Protein AF-A0A2E0J350-F1 (afdb_monomer_lite)

Sequence (80 aa):
MTDDRQQEHAPHEDDTQGPPTLWQSWMSVMAAFFGVQSSANRERDFTRGKASHFILLGLLATVVLIGVLIGLVKIATSLG

Foldseek 3Di:
DDDDDDPDDDDDDDPDPDDDDPVRVVVQVVCVVVVNNDVVNVVCCVVPHDPVVVVVVVVVVVVVVVVVVVVVVVVVVVVD

Secondary structure (DSSP, 8-state):
-----------------SPPPHHHHHHHHHHHHTT---HHHHHHHHHHS-HHHHHHHHHHHHHHHHHHHHHHHHHHHHT-

pLDDT: mean 74.1, std 14.74, range [51.19, 97.5]

Radius of gyration: 21.77 Å; chains: 1; bounding box: 69×27×47 Å

Structure (mmCIF, N/CA/C/O backbone):
data_AF-A0A2E0J350-F1
#
_entry.id   AF-A0A2E0J350-F1
#
loop_
_atom_site.group_PDB
_atom_site.id
_atom_site.type_symbol
_atom_site.label_atom_id
_atom_site.label_alt_id
_atom_site.label_comp_id
_atom_site.label_asym_id
_atom_site.label_entity_id
_atom_site.label_seq_id
_atom_site.pdbx_PDB_ins_code
_atom_site.Cartn_x
_atom_site.Cartn_y
_atom_site.Cartn_z
_atom_site.occupancy
_atom_site.B_iso_or_equiv
_atom_site.auth_seq_id
_atom_site.auth_comp_id
_atom_site.auth_asym_id
_atom_site.auth_atom_id
_atom_site.pdbx_PDB_model_num
ATOM 1 N N . MET A 1 1 ? 54.190 -19.670 -20.587 1.00 64.56 1 MET A N 1
ATOM 2 C CA . MET A 1 1 ? 54.273 -19.555 -19.118 1.00 64.56 1 MET A CA 1
ATOM 3 C C . MET A 1 1 ? 54.140 -18.075 -18.763 1.00 64.56 1 MET A C 1
ATOM 5 O O . MET A 1 1 ? 55.141 -17.377 -18.728 1.00 64.56 1 MET A O 1
ATOM 9 N N . THR A 1 2 ? 52.901 -17.606 -18.618 1.00 55.94 2 THR A N 1
ATOM 10 C CA . THR A 1 2 ? 52.468 -16.295 -18.081 1.00 55.94 2 THR A CA 1
ATOM 11 C C . THR A 1 2 ? 51.115 -16.604 -17.438 1.00 55.94 2 THR A C 1
ATOM 13 O O . THR A 1 2 ? 50.160 -16.859 -18.162 1.00 55.94 2 THR A O 1
ATOM 16 N N . ASP A 1 3 ? 51.144 -17.124 -16.216 1.00 59.34 3 ASP A N 1
ATOM 17 C CA . ASP A 1 3 ? 50.870 -16.386 -14.974 1.00 59.34 3 ASP A CA 1
ATOM 18 C C . ASP A 1 3 ? 49.406 -15.926 -14.919 1.00 59.34 3 ASP A C 1
ATOM 20 O O . ASP A 1 3 ? 49.049 -14.798 -15.253 1.00 59.34 3 ASP A O 1
ATOM 24 N N . ASP A 1 4 ? 48.562 -16.882 -14.533 1.00 63.03 4 ASP A N 1
ATOM 25 C CA . ASP A 1 4 ? 47.252 -16.661 -13.946 1.00 63.03 4 ASP A CA 1
ATOM 26 C C . ASP A 1 4 ? 47.414 -15.806 -12.691 1.00 63.03 4 ASP A C 1
ATOM 28 O O . ASP A 1 4 ? 47.872 -16.336 -11.682 1.00 63.03 4 ASP A O 1
ATOM 32 N N . ARG A 1 5 ? 46.988 -14.535 -12.705 1.00 60.84 5 ARG A N 1
ATOM 33 C CA . ARG A 1 5 ? 46.530 -13.856 -11.485 1.00 60.84 5 ARG A CA 1
ATOM 34 C C . ARG A 1 5 ? 45.455 -12.801 -11.734 1.00 60.84 5 ARG A C 1
ATOM 36 O O . ARG A 1 5 ? 45.705 -11.739 -12.290 1.00 60.84 5 ARG A O 1
ATOM 43 N N . GLN A 1 6 ? 44.307 -13.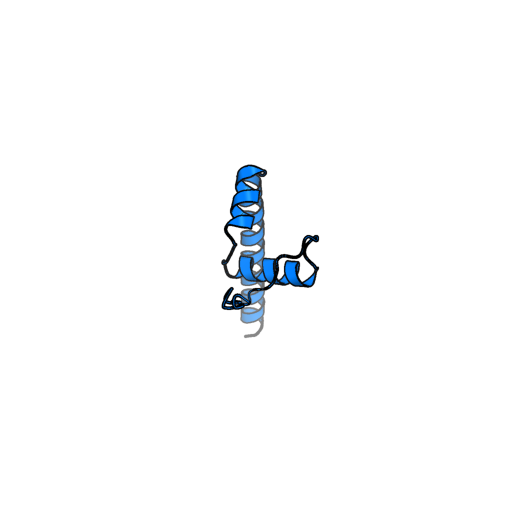115 -11.132 1.00 55.12 6 GLN A N 1
ATOM 44 C CA . GLN A 1 6 ? 43.388 -12.199 -10.455 1.00 55.12 6 GLN A CA 1
ATOM 45 C C . GLN A 1 6 ? 42.426 -11.402 -11.345 1.00 55.12 6 GLN A C 1
ATOM 47 O O . GLN A 1 6 ? 42.471 -10.180 -11.424 1.00 55.12 6 GLN A O 1
ATOM 52 N N . GLN A 1 7 ? 41.439 -12.113 -11.899 1.00 52.72 7 GLN A N 1
ATOM 53 C CA . GLN A 1 7 ? 40.068 -11.603 -11.848 1.00 52.72 7 GLN A CA 1
ATOM 54 C C . GLN A 1 7 ? 39.508 -11.955 -10.471 1.00 52.72 7 GLN A C 1
ATOM 56 O O . GLN A 1 7 ? 39.277 -13.119 -10.145 1.00 52.72 7 GLN A O 1
ATOM 61 N N . GLU A 1 8 ? 39.395 -10.932 -9.636 1.00 51.88 8 GLU A N 1
ATOM 62 C CA . GLU A 1 8 ? 38.852 -11.007 -8.290 1.00 51.88 8 GLU A CA 1
ATOM 63 C C . GLU A 1 8 ? 37.356 -11.347 -8.382 1.00 51.88 8 GLU A C 1
ATOM 65 O O . GLU A 1 8 ? 36.524 -10.535 -8.785 1.0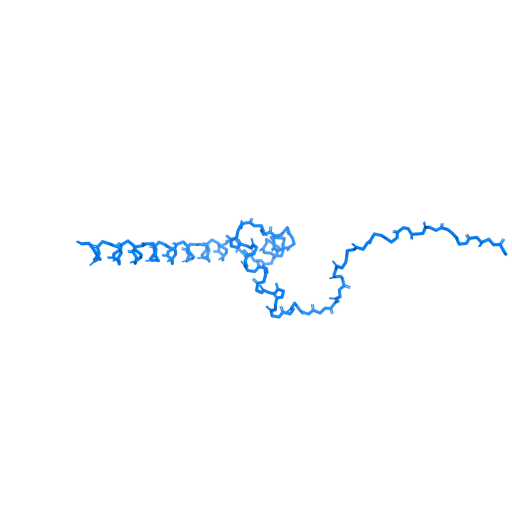0 51.88 8 GLU A O 1
ATOM 70 N N . HIS A 1 9 ? 37.029 -12.602 -8.078 1.00 52.44 9 HIS A N 1
ATOM 71 C CA . HIS A 1 9 ? 35.669 -13.077 -7.852 1.00 52.44 9 HIS A CA 1
ATOM 72 C C . HIS A 1 9 ? 35.098 -12.374 -6.612 1.00 52.44 9 HIS A C 1
ATOM 74 O O . HIS A 1 9 ? 35.282 -12.831 -5.485 1.00 52.44 9 HIS A O 1
ATOM 80 N N . ALA A 1 10 ? 34.383 -11.270 -6.822 1.00 52.41 10 ALA A N 1
ATOM 81 C CA . ALA A 1 10 ? 33.350 -10.840 -5.892 1.00 52.41 10 ALA A CA 1
ATOM 82 C C . ALA A 1 10 ? 32.073 -11.642 -6.215 1.00 52.41 10 ALA A C 1
ATOM 84 O O . ALA A 1 10 ? 31.601 -11.582 -7.354 1.00 52.41 10 ALA A O 1
ATOM 85 N N . PRO A 1 11 ? 31.516 -12.421 -5.274 1.00 56.91 11 PRO A N 1
ATOM 86 C CA . PRO A 1 11 ? 30.283 -13.147 -5.514 1.00 56.91 11 PRO A CA 1
ATOM 87 C C . PRO A 1 11 ? 29.109 -12.202 -5.265 1.00 56.91 11 PRO A C 1
ATOM 89 O O . PRO A 1 11 ? 28.923 -11.765 -4.138 1.00 56.91 11 PRO A O 1
ATOM 92 N N . HIS A 1 12 ? 28.302 -11.916 -6.283 1.00 51.19 12 HIS A N 1
ATOM 93 C CA . HIS A 1 12 ? 26.891 -11.591 -6.078 1.00 51.19 12 HIS A CA 1
ATOM 94 C C . HIS A 1 12 ? 26.070 -12.121 -7.256 1.00 51.19 12 HIS A C 1
ATOM 96 O O . HIS A 1 12 ? 25.940 -11.498 -8.304 1.00 51.19 12 HIS A O 1
ATOM 102 N N . GLU A 1 13 ? 25.589 -13.343 -7.031 1.00 54.22 13 GLU A N 1
ATOM 103 C CA . GLU A 1 13 ? 24.331 -13.933 -7.497 1.00 54.22 13 GLU A CA 1
ATOM 104 C C . GLU A 1 13 ? 23.302 -12.816 -7.784 1.00 54.22 13 GLU A C 1
ATOM 106 O O . GLU A 1 13 ? 23.088 -11.945 -6.945 1.00 54.22 13 GLU A O 1
ATOM 111 N N . ASP A 1 14 ? 22.692 -12.694 -8.963 1.00 52.78 14 ASP A N 1
ATOM 112 C CA . ASP A 1 14 ? 21.658 -13.610 -9.452 1.00 52.78 14 ASP A CA 1
ATOM 113 C C . ASP A 1 14 ? 21.288 -13.233 -10.915 1.00 52.78 14 ASP A C 1
ATOM 115 O O . ASP A 1 14 ? 20.145 -12.918 -11.244 1.00 52.78 14 ASP A O 1
ATOM 119 N N . ASP A 1 15 ? 22.276 -13.193 -11.816 1.00 53.44 15 ASP A N 1
ATOM 120 C CA . ASP A 1 15 ? 22.056 -13.019 -13.261 1.00 53.44 15 ASP A CA 1
ATOM 121 C C . ASP A 1 15 ? 21.785 -14.384 -13.920 1.00 53.44 15 ASP A C 1
ATOM 123 O O . ASP A 1 15 ? 22.637 -14.967 -14.592 1.00 53.44 15 ASP A O 1
ATOM 127 N N . THR A 1 16 ? 20.574 -14.924 -13.744 1.00 53.47 16 THR A N 1
ATOM 128 C CA . THR A 1 16 ? 20.068 -16.013 -14.598 1.00 53.47 16 THR A CA 1
ATOM 129 C C . THR A 1 16 ? 18.753 -15.634 -15.277 1.00 53.47 16 THR A C 1
ATOM 131 O O . THR A 1 16 ? 17.762 -15.255 -14.662 1.00 53.47 16 THR A O 1
ATOM 134 N N . GLN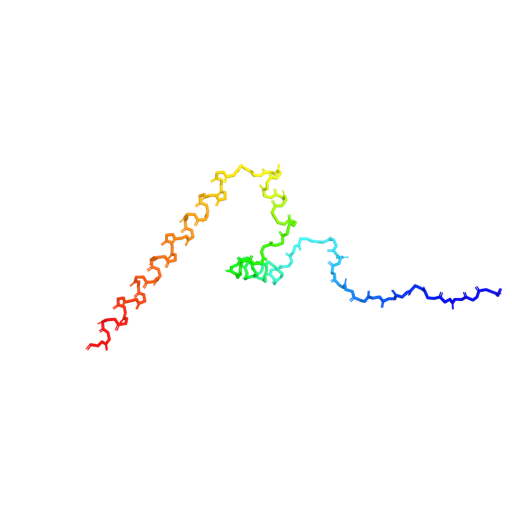 A 1 17 ? 18.772 -15.719 -16.606 1.00 58.84 17 GLN A N 1
ATOM 135 C CA . GLN A 1 17 ? 17.762 -15.238 -17.547 1.00 58.84 17 GLN A CA 1
ATOM 136 C C . GLN A 1 17 ? 16.461 -16.073 -17.563 1.00 58.84 17 GLN A C 1
ATOM 138 O O . GLN A 1 17 ? 16.174 -16.776 -18.531 1.00 58.84 17 GLN A O 1
ATOM 143 N N . GLY A 1 18 ? 15.623 -15.965 -16.531 1.00 65.06 18 GLY A N 1
ATOM 144 C CA . GLY A 1 18 ? 14.278 -16.557 -16.499 1.00 65.06 18 GLY A CA 1
ATOM 145 C C . GLY A 1 18 ? 13.240 -15.646 -15.832 1.00 65.06 18 GLY A C 1
ATOM 146 O O . GLY A 1 18 ? 13.614 -14.704 -15.133 1.00 65.06 18 GLY A O 1
ATOM 147 N N . PRO A 1 19 ? 11.926 -15.873 -16.048 1.00 69.88 19 PRO A N 1
ATOM 148 C CA . PRO A 1 19 ? 10.897 -15.183 -15.280 1.00 69.88 19 PRO A CA 1
ATOM 149 C C . PRO A 1 19 ? 11.116 -15.443 -13.781 1.00 69.88 19 PRO A C 1
ATOM 151 O O . PRO A 1 19 ? 11.465 -16.568 -13.410 1.00 69.88 19 PRO A O 1
ATOM 154 N N . PRO A 1 20 ? 10.921 -14.427 -12.923 1.00 73.19 20 PRO A N 1
ATOM 155 C CA . PRO A 1 20 ? 11.191 -14.552 -11.501 1.00 73.19 20 PRO A CA 1
ATOM 156 C C . PRO A 1 20 ? 10.377 -15.703 -10.921 1.00 73.19 20 PRO A C 1
ATOM 158 O O . PRO A 1 20 ? 9.184 -15.858 -11.199 1.00 73.19 20 PRO A O 1
ATOM 161 N N . THR A 1 21 ? 11.030 -16.512 -10.095 1.00 89.00 21 THR A N 1
ATOM 162 C CA . THR A 1 21 ? 10.351 -17.581 -9.366 1.00 89.00 21 THR A CA 1
ATOM 163 C C . THR A 1 21 ? 9.263 -16.997 -8.458 1.00 89.00 21 THR A C 1
ATOM 165 O O . THR A 1 21 ? 9.284 -15.816 -8.086 1.00 89.00 21 THR A O 1
ATOM 168 N N . LEU A 1 22 ? 8.294 -17.827 -8.060 1.00 88.69 22 LEU A N 1
ATOM 169 C CA . LEU A 1 22 ? 7.231 -17.415 -7.132 1.00 88.69 22 LEU A CA 1
ATOM 170 C C . LEU A 1 22 ? 7.804 -16.865 -5.816 1.00 88.69 22 LEU A C 1
ATOM 172 O O . LEU A 1 22 ? 7.264 -15.916 -5.251 1.00 88.69 22 LEU A O 1
ATOM 176 N N . TRP A 1 23 ? 8.934 -17.419 -5.370 1.00 87.81 23 TRP A N 1
ATOM 177 C CA . TRP A 1 23 ? 9.636 -16.981 -4.168 1.00 87.81 23 TRP A CA 1
ATOM 178 C C . TRP A 1 23 ? 10.285 -15.599 -4.327 1.00 87.81 23 TRP A C 1
ATOM 180 O O . TRP A 1 23 ? 10.086 -14.721 -3.486 1.00 87.81 23 TRP A O 1
ATOM 190 N N . GLN A 1 24 ? 10.981 -15.363 -5.443 1.00 80.44 24 GLN A N 1
ATOM 191 C CA . GLN A 1 24 ? 11.543 -14.046 -5.772 1.00 80.44 24 GLN A CA 1
ATOM 192 C C . GLN A 1 24 ? 10.437 -12.986 -5.920 1.00 80.44 24 GLN A C 1
ATOM 194 O O . GLN A 1 24 ? 10.575 -11.864 -5.433 1.00 80.44 24 GLN A O 1
ATOM 199 N N . SER A 1 25 ? 9.301 -13.354 -6.522 1.00 83.69 25 SER A N 1
ATOM 200 C CA . SER A 1 25 ? 8.135 -12.471 -6.660 1.00 83.69 25 SER A CA 1
ATOM 201 C C . SER A 1 25 ? 7.534 -12.090 -5.301 1.00 83.69 25 SER A C 1
ATOM 203 O O . SER A 1 25 ? 7.221 -10.923 -5.072 1.00 83.69 25 SER A O 1
ATOM 205 N N . TRP A 1 26 ? 7.427 -13.042 -4.368 1.00 85.31 26 TRP A N 1
ATOM 206 C CA . TRP A 1 26 ? 6.950 -12.786 -3.005 1.00 85.31 26 TRP A CA 1
ATOM 207 C C . TRP A 1 26 ? 7.885 -11.848 -2.226 1.00 85.31 26 TRP A C 1
ATOM 209 O O . TRP A 1 26 ? 7.422 -10.882 -1.617 1.00 85.31 26 TRP A O 1
ATOM 219 N N . MET A 1 27 ? 9.203 -12.057 -2.315 1.00 78.88 27 MET A N 1
ATOM 220 C CA . MET A 1 27 ? 10.187 -11.166 -1.686 1.00 78.88 27 MET A CA 1
ATOM 221 C C . MET A 1 27 ? 10.184 -9.761 -2.286 1.00 78.88 27 MET A C 1
ATOM 223 O O . MET A 1 27 ? 10.302 -8.785 -1.548 1.00 78.88 27 MET A O 1
ATOM 227 N N . SER A 1 28 ? 9.964 -9.642 -3.596 1.00 68.06 28 SER A N 1
ATOM 228 C CA . SER A 1 28 ? 9.804 -8.348 -4.262 1.00 68.06 28 SER A CA 1
ATOM 229 C C . SER A 1 28 ? 8.580 -7.582 -3.747 1.00 68.06 28 SER A C 1
ATOM 231 O O . SER A 1 28 ? 8.683 -6.393 -3.442 1.00 68.06 28 SER A O 1
ATOM 233 N N . VAL A 1 29 ? 7.440 -8.262 -3.566 1.00 76.06 29 VAL A N 1
ATOM 234 C CA . VAL A 1 29 ? 6.224 -7.658 -2.995 1.00 76.06 29 VAL A CA 1
ATOM 235 C C . VAL A 1 29 ? 6.455 -7.208 -1.553 1.00 76.06 29 VAL A C 1
ATOM 237 O O . VAL A 1 29 ? 6.042 -6.110 -1.193 1.00 76.06 29 VAL A O 1
ATOM 240 N N . MET A 1 30 ? 7.155 -8.004 -0.739 1.00 81.00 30 MET A N 1
ATOM 241 C CA . MET A 1 30 ? 7.503 -7.621 0.635 1.00 81.00 30 MET A CA 1
ATOM 242 C C . MET A 1 30 ? 8.451 -6.420 0.670 1.00 81.00 30 MET A C 1
ATOM 244 O O . MET A 1 30 ? 8.172 -5.457 1.378 1.00 81.00 30 MET A O 1
ATOM 248 N N . ALA A 1 31 ? 9.511 -6.408 -0.142 1.00 75.81 31 ALA A N 1
ATOM 249 C CA . ALA A 1 31 ? 10.432 -5.273 -0.236 1.00 75.81 31 ALA A CA 1
ATOM 250 C C . ALA A 1 31 ? 9.722 -3.979 -0.673 1.00 75.81 31 ALA A C 1
ATOM 252 O O . ALA A 1 31 ? 9.956 -2.921 -0.088 1.00 75.81 31 ALA A O 1
ATOM 253 N N . ALA A 1 32 ? 8.798 -4.064 -1.637 1.00 68.94 32 ALA A N 1
ATOM 254 C CA . ALA A 1 32 ? 7.963 -2.937 -2.049 1.00 68.94 32 ALA A CA 1
ATOM 255 C C . ALA A 1 32 ? 7.011 -2.472 -0.931 1.00 68.94 32 ALA A C 1
ATOM 257 O O . ALA A 1 32 ? 6.814 -1.271 -0.758 1.00 68.94 32 ALA A O 1
ATOM 258 N N . PHE A 1 33 ? 6.477 -3.398 -0.128 1.00 73.12 33 PHE A N 1
ATOM 259 C CA . PHE A 1 33 ? 5.645 -3.085 1.039 1.00 73.12 33 PHE A CA 1
ATOM 260 C C . PHE A 1 33 ? 6.427 -2.337 2.131 1.00 73.12 33 PHE A C 1
ATOM 262 O O . PHE A 1 33 ? 5.888 -1.443 2.778 1.00 73.12 33 PHE A O 1
ATOM 269 N N . PHE A 1 34 ? 7.719 -2.648 2.288 1.00 74.69 34 PHE A N 1
ATOM 270 C CA . PHE A 1 34 ? 8.656 -1.910 3.145 1.00 74.69 34 PHE A CA 1
ATOM 271 C C . PHE A 1 34 ? 9.226 -0.637 2.486 1.00 74.69 34 PHE A C 1
ATOM 273 O O . PHE A 1 34 ? 10.048 0.051 3.087 1.00 74.69 34 PHE A O 1
ATOM 280 N N . GLY A 1 35 ? 8.795 -0.297 1.266 1.00 66.31 35 GLY A N 1
ATOM 281 C CA . GLY A 1 35 ? 9.191 0.922 0.555 1.00 66.31 35 GLY A CA 1
ATOM 282 C C . GLY A 1 35 ? 10.518 0.837 -0.211 1.00 66.31 35 GLY A C 1
ATOM 283 O O . GLY A 1 35 ? 10.927 1.823 -0.820 1.00 66.31 35 GLY A O 1
ATOM 284 N N . VAL A 1 36 ? 11.181 -0.323 -0.244 1.00 63.28 36 VAL A N 1
ATOM 285 C CA . VAL A 1 36 ? 12.427 -0.558 -0.998 1.00 63.28 36 VAL A CA 1
ATOM 286 C C . VAL A 1 36 ? 12.075 -1.084 -2.392 1.00 63.28 36 VAL A C 1
ATOM 288 O O . VAL A 1 36 ? 12.353 -2.222 -2.765 1.00 63.28 36 VAL A O 1
ATOM 291 N N . GLN A 1 37 ? 11.390 -0.254 -3.181 1.00 58.75 37 GLN A N 1
ATOM 292 C CA . GLN A 1 37 ? 11.135 -0.554 -4.589 1.00 58.75 37 GLN A CA 1
ATOM 293 C C . GLN A 1 37 ? 12.395 -0.229 -5.408 1.00 58.75 37 GLN A C 1
ATOM 295 O O . GLN A 1 37 ? 12.794 0.930 -5.516 1.00 58.75 37 GLN A O 1
ATOM 300 N N . SER A 1 38 ? 13.023 -1.261 -5.984 1.00 64.12 38 SER A N 1
ATOM 301 C CA . SER A 1 38 ? 14.200 -1.128 -6.858 1.00 64.12 38 SER A CA 1
ATOM 302 C C . SER A 1 38 ? 13.931 -0.193 -8.049 1.00 64.12 38 SER A C 1
ATOM 304 O O . SER A 1 38 ? 12.836 -0.188 -8.625 1.00 64.12 38 SER A O 1
ATOM 306 N N . SER A 1 39 ? 14.952 0.571 -8.451 1.00 59.09 39 SER A N 1
ATOM 307 C CA . SER A 1 39 ? 14.918 1.495 -9.593 1.00 59.09 39 SER A CA 1
ATOM 308 C C . SER A 1 39 ? 14.525 0.813 -10.906 1.00 59.09 39 SER A C 1
ATOM 310 O O . SER A 1 39 ? 13.837 1.431 -11.710 1.00 59.09 39 SER A O 1
ATOM 312 N N . ALA A 1 40 ? 14.854 -0.469 -11.092 1.00 63.34 40 ALA A N 1
ATOM 313 C CA . ALA A 1 40 ? 14.472 -1.239 -12.278 1.00 63.34 40 ALA A CA 1
ATOM 314 C C . ALA A 1 40 ? 12.949 -1.453 -12.384 1.00 63.34 40 ALA A C 1
ATOM 316 O O . ALA A 1 40 ? 12.373 -1.404 -13.473 1.00 63.34 40 ALA A O 1
ATOM 317 N N . ASN A 1 41 ? 12.273 -1.645 -11.244 1.00 63.09 41 ASN A N 1
ATOM 318 C CA . ASN A 1 41 ? 10.814 -1.770 -11.199 1.00 63.09 41 ASN A CA 1
ATOM 319 C C . ASN A 1 41 ? 10.167 -0.418 -11.526 1.00 63.09 41 ASN A C 1
ATOM 321 O O . ASN A 1 41 ? 9.235 -0.349 -12.319 1.00 63.09 41 ASN A O 1
ATOM 325 N N . ARG A 1 42 ? 10.743 0.660 -10.980 1.00 65.62 42 ARG A N 1
ATOM 326 C CA . ARG A 1 42 ? 10.348 2.043 -11.242 1.00 65.62 42 ARG A CA 1
ATOM 327 C C . ARG A 1 42 ? 10.495 2.401 -12.727 1.00 65.62 42 ARG A C 1
ATOM 329 O O . ARG A 1 42 ? 9.562 2.915 -13.329 1.00 65.62 42 ARG A O 1
ATOM 336 N N . GLU A 1 43 ? 11.632 2.107 -13.341 1.00 63.31 43 GLU A N 1
ATOM 337 C CA . GLU A 1 43 ? 11.909 2.455 -14.737 1.00 63.31 43 GLU A CA 1
ATOM 338 C C . GLU A 1 43 ? 10.945 1.753 -15.700 1.00 63.31 43 GLU A C 1
ATOM 340 O O . GLU A 1 43 ? 10.315 2.408 -16.523 1.00 63.31 43 GLU A O 1
ATOM 345 N N . ARG A 1 44 ? 10.681 0.455 -15.512 1.00 63.94 44 ARG A N 1
ATOM 346 C CA . ARG A 1 44 ? 9.668 -0.269 -16.299 1.00 63.94 44 ARG A CA 1
ATOM 347 C C . ARG A 1 44 ? 8.267 0.341 -16.161 1.00 63.94 44 ARG A C 1
ATOM 349 O O . ARG A 1 44 ? 7.547 0.459 -17.158 1.00 63.94 44 ARG A O 1
ATOM 356 N N . ASP A 1 45 ? 7.912 0.743 -14.946 1.00 65.25 45 ASP A N 1
ATOM 357 C CA . ASP A 1 45 ? 6.626 1.342 -14.602 1.00 65.25 45 ASP A CA 1
ATOM 358 C C . ASP A 1 45 ? 6.448 2.732 -15.244 1.00 65.25 45 ASP A C 1
ATOM 360 O O . ASP A 1 45 ? 5.384 3.024 -15.790 1.00 65.25 45 ASP A O 1
ATOM 364 N N . PHE A 1 46 ? 7.504 3.551 -15.290 1.00 66.38 46 PHE A N 1
ATOM 365 C CA . PHE A 1 46 ? 7.482 4.877 -15.921 1.00 66.38 46 PHE A CA 1
ATOM 366 C C . PHE A 1 46 ? 7.660 4.850 -17.448 1.00 66.38 46 PHE A C 1
ATOM 368 O O . PHE A 1 46 ? 7.145 5.738 -18.126 1.00 66.38 46 PHE A O 1
ATOM 375 N N . THR A 1 47 ? 8.352 3.855 -18.015 1.00 63.97 47 THR A N 1
ATOM 376 C CA . THR A 1 47 ? 8.578 3.762 -19.471 1.00 63.97 47 THR A CA 1
ATOM 377 C C . THR A 1 47 ? 7.422 3.082 -20.209 1.00 63.97 47 THR A C 1
ATOM 379 O O . THR A 1 47 ? 7.172 3.402 -21.370 1.00 63.97 47 THR A O 1
ATOM 382 N N . ARG A 1 48 ? 6.708 2.136 -19.577 1.00 60.78 48 ARG A N 1
ATOM 383 C CA . ARG A 1 48 ? 5.625 1.374 -20.235 1.00 60.78 48 ARG A CA 1
ATOM 384 C C . ARG A 1 48 ? 4.225 1.606 -19.662 1.00 60.78 48 ARG A C 1
ATOM 386 O O . ARG A 1 48 ? 3.252 1.296 -20.347 1.00 60.78 48 ARG A O 1
ATOM 393 N N . GLY A 1 49 ? 4.096 2.142 -18.449 1.00 61.88 49 GLY A N 1
ATOM 394 C CA . GLY A 1 49 ? 2.811 2.391 -17.793 1.00 61.88 49 GLY A CA 1
ATOM 395 C C . GLY A 1 49 ? 2.458 3.879 -17.705 1.00 61.88 49 GLY A C 1
ATOM 396 O O . GLY A 1 49 ? 3.314 4.735 -17.505 1.00 61.88 49 GLY A O 1
ATOM 397 N N . LYS A 1 50 ? 1.167 4.219 -17.822 1.00 70.62 50 LYS A N 1
ATOM 398 C CA . LYS A 1 50 ? 0.685 5.579 -17.520 1.00 70.62 50 LYS A CA 1
ATOM 399 C C . LYS A 1 50 ? 0.685 5.775 -16.003 1.00 70.62 50 LYS A C 1
ATOM 401 O O . LYS A 1 50 ? 0.128 4.939 -15.293 1.00 70.62 50 LYS A O 1
ATOM 406 N N . ALA A 1 51 ? 1.197 6.911 -15.523 1.00 73.62 51 ALA A N 1
ATOM 407 C CA . ALA A 1 51 ? 1.228 7.275 -14.098 1.00 73.62 51 ALA A CA 1
ATOM 408 C C . ALA A 1 51 ? -0.126 7.088 -13.377 1.00 73.62 51 ALA A C 1
ATOM 410 O O . ALA A 1 51 ? -0.166 6.752 -12.196 1.00 73.62 51 ALA A O 1
ATOM 411 N N . SER A 1 52 ? -1.242 7.227 -14.101 1.00 71.88 52 SER A N 1
ATOM 412 C CA . SER A 1 52 ? -2.594 7.008 -13.581 1.00 71.88 52 SER A CA 1
ATOM 413 C C . SER A 1 52 ? -2.847 5.602 -13.022 1.00 71.88 52 SER A C 1
ATOM 415 O O . SER A 1 52 ? -3.592 5.477 -12.055 1.00 71.88 52 SER A O 1
ATOM 417 N N . HIS A 1 53 ? -2.231 4.549 -13.574 1.00 76.94 53 HIS A N 1
ATOM 418 C CA . HIS A 1 53 ? -2.426 3.180 -13.076 1.00 76.94 53 HIS A CA 1
ATOM 419 C C . HIS A 1 53 ? -1.773 2.986 -11.706 1.00 76.94 53 HIS A C 1
ATOM 421 O O . HIS A 1 53 ? -2.378 2.400 -10.813 1.00 76.94 53 HIS A O 1
ATOM 427 N N . PHE A 1 54 ? -0.577 3.543 -11.512 1.00 75.50 54 PHE A N 1
ATOM 428 C CA . PHE A 1 54 ? 0.137 3.476 -10.237 1.00 75.50 54 PHE A CA 1
ATOM 429 C C . PHE A 1 54 ? -0.572 4.265 -9.142 1.00 75.50 54 PHE A C 1
ATOM 431 O O . PHE A 1 54 ? -0.690 3.781 -8.020 1.00 75.50 54 PHE A O 1
ATOM 438 N N . ILE A 1 55 ? -1.114 5.438 -9.480 1.00 80.12 55 ILE A N 1
ATOM 439 C CA . ILE A 1 55 ? -1.918 6.236 -8.546 1.00 80.12 55 ILE A CA 1
ATOM 440 C C . ILE A 1 55 ? -3.183 5.471 -8.141 1.00 80.12 55 ILE A C 1
ATOM 442 O O . ILE A 1 55 ? -3.514 5.434 -6.959 1.00 80.12 55 ILE A O 1
ATOM 446 N N . LEU A 1 56 ? -3.868 4.826 -9.091 1.00 85.00 56 LEU A N 1
ATOM 447 C CA . LEU A 1 56 ? -5.073 4.048 -8.800 1.00 85.00 56 LEU A CA 1
ATOM 448 C C . LEU A 1 56 ? -4.778 2.833 -7.906 1.00 85.00 56 LEU A C 1
ATOM 450 O O . LEU A 1 56 ? -5.504 2.603 -6.941 1.00 85.00 56 LEU A O 1
ATOM 454 N N . LEU A 1 57 ? -3.707 2.083 -8.190 1.00 84.12 57 LEU A N 1
ATOM 455 C CA . LEU A 1 57 ? -3.274 0.960 -7.351 1.00 84.12 57 LEU A CA 1
ATOM 456 C C . LEU A 1 57 ? -2.862 1.418 -5.949 1.00 84.12 57 LEU A C 1
ATOM 458 O O . LEU A 1 57 ? -3.267 0.801 -4.966 1.00 84.12 57 LEU A O 1
ATOM 462 N N . GLY A 1 58 ? -2.099 2.510 -5.852 1.00 80.69 58 GLY A N 1
ATOM 463 C CA . GLY A 1 58 ? -1.705 3.097 -4.574 1.00 80.69 58 GLY A CA 1
ATOM 464 C C . GLY A 1 58 ? -2.918 3.527 -3.753 1.00 80.69 58 GLY A C 1
ATOM 465 O O . GLY A 1 58 ? -3.028 3.166 -2.585 1.00 80.69 58 GLY A O 1
ATOM 466 N N . LEU A 1 59 ? -3.879 4.207 -4.383 1.00 89.25 59 LEU A N 1
ATOM 467 C CA . LEU A 1 59 ? -5.119 4.630 -3.737 1.00 89.25 59 LEU A CA 1
ATOM 468 C C . LEU A 1 59 ? -5.939 3.434 -3.237 1.00 89.25 59 LEU A C 1
ATOM 470 O O . LEU A 1 59 ? -6.413 3.447 -2.102 1.00 89.25 59 LEU A O 1
ATOM 474 N N . LEU A 1 60 ? -6.075 2.384 -4.053 1.00 90.94 60 LEU A N 1
ATOM 475 C CA . LEU A 1 60 ? -6.770 1.161 -3.657 1.00 90.94 60 LEU A CA 1
ATOM 476 C 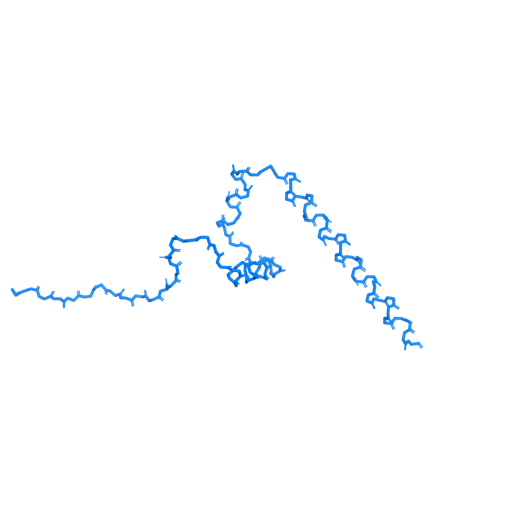C . LEU A 1 60 ? -6.090 0.502 -2.448 1.00 90.94 60 LEU A C 1
ATOM 478 O O . LEU A 1 60 ? -6.765 0.141 -1.485 1.00 90.94 60 LEU A O 1
ATOM 482 N N . ALA A 1 61 ? -4.759 0.401 -2.463 1.00 85.38 61 ALA A N 1
ATOM 483 C CA . ALA A 1 61 ? -3.989 -0.134 -1.345 1.00 85.38 61 ALA A CA 1
ATOM 484 C C . ALA A 1 61 ? -4.168 0.704 -0.066 1.00 85.38 61 ALA A C 1
ATOM 486 O O . ALA A 1 61 ? -4.354 0.144 1.014 1.00 85.38 61 ALA A O 1
ATOM 487 N N . THR A 1 62 ? -4.190 2.037 -0.177 1.00 87.69 62 THR A N 1
ATOM 488 C CA . THR A 1 62 ? -4.467 2.936 0.954 1.00 87.69 62 THR A CA 1
ATOM 489 C C . THR A 1 62 ? -5.863 2.710 1.536 1.00 87.69 62 THR A C 1
ATOM 491 O O . TH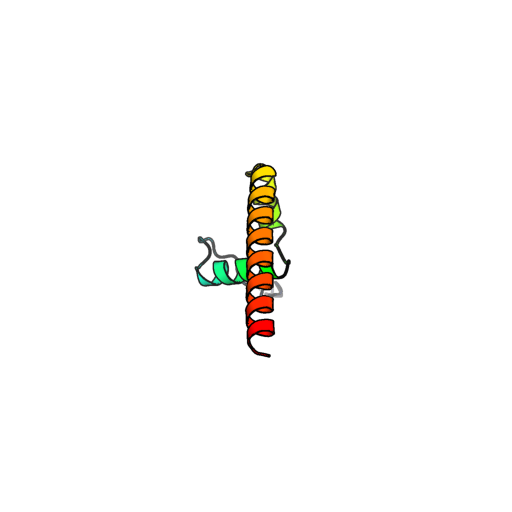R A 1 62 ? -6.007 2.618 2.753 1.00 87.69 62 THR A O 1
ATOM 494 N N . VAL A 1 63 ? -6.891 2.574 0.693 1.00 96.19 63 VAL A N 1
ATOM 495 C CA . VAL A 1 63 ? -8.264 2.297 1.152 1.00 96.19 63 VAL A CA 1
ATOM 496 C C . VAL A 1 63 ? -8.334 0.966 1.905 1.00 96.19 63 VAL A C 1
ATOM 498 O O . VAL A 1 63 ? -8.927 0.902 2.983 1.00 96.19 63 VAL A O 1
ATOM 501 N N . VAL A 1 64 ? -7.689 -0.081 1.382 1.00 96.31 64 VAL A N 1
ATOM 502 C CA . VAL A 1 64 ? -7.615 -1.392 2.048 1.00 96.31 64 VAL A CA 1
ATOM 503 C C . VAL A 1 64 ? -6.918 -1.281 3.404 1.00 96.31 64 VAL A C 1
ATOM 505 O O . VAL A 1 64 ? -7.444 -1.784 4.397 1.00 96.31 64 VAL A O 1
ATOM 508 N N . LEU A 1 65 ? -5.783 -0.581 3.476 1.00 92.62 65 LEU A N 1
ATOM 509 C CA . LEU A 1 65 ? -5.045 -0.366 4.722 1.00 92.62 65 LEU A CA 1
ATOM 510 C C . LEU A 1 65 ? -5.915 0.312 5.788 1.00 92.62 65 LEU A C 1
ATOM 512 O O . LEU A 1 65 ? -5.971 -0.148 6.927 1.00 92.62 65 LEU A O 1
ATOM 516 N N . ILE A 1 66 ? -6.630 1.375 5.413 1.00 95.94 66 ILE A N 1
ATOM 517 C CA . ILE A 1 66 ? -7.545 2.081 6.317 1.00 95.94 66 ILE A CA 1
ATOM 518 C C . ILE A 1 66 ? -8.642 1.134 6.817 1.00 95.94 66 ILE A C 1
ATOM 520 O O . ILE A 1 66 ? -8.919 1.098 8.014 1.00 95.94 66 ILE A O 1
ATOM 524 N N . GLY A 1 67 ? -9.234 0.329 5.929 1.00 97.50 67 GLY A N 1
ATOM 525 C CA . GLY A 1 67 ? -10.238 -0.669 6.305 1.00 97.50 67 GLY A CA 1
ATOM 526 C C . GLY A 1 67 ? -9.715 -1.685 7.325 1.00 97.50 67 GLY A C 1
ATOM 527 O O . GLY A 1 67 ? -10.394 -1.970 8.313 1.00 97.50 67 GLY A O 1
ATOM 528 N N . VAL A 1 68 ? -8.487 -2.176 7.132 1.00 96.94 68 VAL A N 1
ATOM 529 C CA . VAL A 1 68 ? -7.813 -3.084 8.075 1.00 96.94 68 VAL A CA 1
ATOM 530 C C . VAL A 1 68 ? -7.611 -2.416 9.435 1.00 96.94 68 VAL A C 1
ATOM 532 O O . VAL A 1 68 ? -7.958 -3.013 10.453 1.00 96.94 68 VAL A O 1
ATOM 535 N N . LEU A 1 69 ? -7.113 -1.175 9.469 1.00 96.31 69 LEU A N 1
ATOM 536 C CA . LEU A 1 69 ? -6.914 -0.425 10.714 1.00 96.31 69 LEU A CA 1
ATOM 537 C C . LEU A 1 69 ? -8.231 -0.205 11.464 1.00 96.31 69 LEU A C 1
ATOM 539 O O . LEU A 1 69 ? -8.294 -0.441 12.668 1.00 96.31 69 LEU A O 1
ATOM 543 N N . ILE A 1 70 ? -9.297 0.183 10.758 1.00 96.75 70 ILE A N 1
ATOM 544 C CA . ILE A 1 70 ? -10.632 0.331 11.350 1.00 96.75 70 ILE A CA 1
ATOM 545 C C . ILE A 1 70 ? -11.104 -1.004 11.935 1.00 96.75 70 ILE A C 1
ATOM 547 O O . ILE A 1 70 ? -11.588 -1.033 13.064 1.00 96.75 70 ILE A O 1
ATOM 551 N N . GLY A 1 71 ? -10.959 -2.108 11.197 1.00 96.44 71 GLY A N 1
ATOM 552 C CA . GLY A 1 71 ? -11.323 -3.442 11.675 1.00 96.44 71 GLY A CA 1
ATOM 553 C C . GLY A 1 71 ? -10.586 -3.818 12.962 1.00 96.44 71 GLY A C 1
ATOM 554 O O . GLY A 1 71 ? -11.221 -4.215 13.937 1.00 96.44 71 GLY A O 1
ATOM 555 N N . LEU A 1 72 ? -9.269 -3.607 12.990 1.00 96.75 72 LEU A N 1
ATOM 556 C CA . LEU A 1 72 ? -8.420 -3.816 14.165 1.00 96.75 72 LEU A CA 1
ATOM 557 C C . LEU A 1 72 ? -8.882 -2.989 15.367 1.00 96.75 72 LEU A C 1
ATOM 559 O O . LEU A 1 72 ? -9.041 -3.539 16.455 1.00 96.75 72 LEU A O 1
ATOM 563 N N . VAL A 1 73 ? -9.153 -1.695 15.167 1.00 96.44 73 VAL A N 1
ATOM 564 C CA . VAL A 1 73 ? -9.652 -0.809 16.228 1.00 96.44 73 VAL A CA 1
ATOM 565 C C . VAL A 1 73 ? -10.994 -1.301 16.753 1.00 96.44 73 VAL A C 1
ATOM 567 O O . VAL A 1 73 ? -11.155 -1.409 17.962 1.00 96.44 73 VAL A O 1
ATOM 570 N N . LYS A 1 74 ? -11.940 -1.657 15.874 1.00 95.69 74 LYS A N 1
ATOM 571 C CA . LYS A 1 74 ? -13.262 -2.144 16.295 1.00 95.69 74 LYS A CA 1
ATOM 572 C C . LYS A 1 74 ? -13.164 -3.428 17.109 1.00 95.69 74 LYS A C 1
ATOM 574 O O . LYS A 1 74 ? -13.843 -3.532 18.125 1.00 95.69 74 LYS A O 1
ATOM 579 N N . ILE A 1 75 ? -12.314 -4.369 16.690 1.00 95.69 75 ILE A N 1
ATOM 580 C CA . ILE A 1 75 ? -12.051 -5.604 17.439 1.00 95.69 75 ILE A CA 1
ATOM 581 C C . ILE A 1 75 ? -11.478 -5.260 18.814 1.00 95.69 75 ILE A C 1
ATOM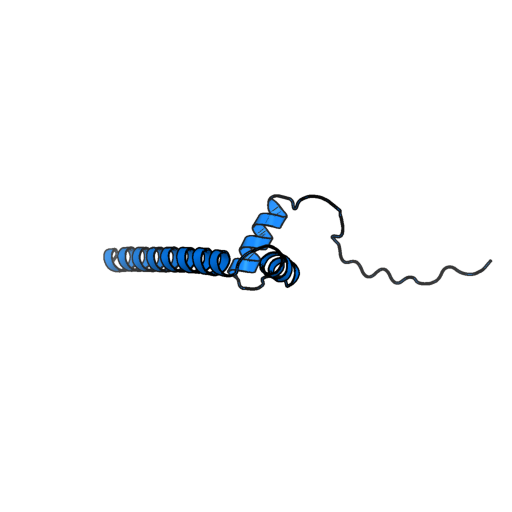 583 O O . ILE A 1 75 ? -12.016 -5.710 19.823 1.00 95.69 75 ILE A O 1
ATOM 587 N N . ALA A 1 76 ? -10.448 -4.413 18.862 1.00 94.38 76 ALA A N 1
ATOM 588 C CA . ALA A 1 76 ? -9.801 -4.009 20.106 1.00 94.38 76 ALA A CA 1
ATOM 589 C C . ALA A 1 76 ? -10.775 -3.320 21.076 1.00 94.38 76 ALA A C 1
ATOM 591 O O . ALA A 1 76 ? -10.801 -3.661 22.253 1.00 94.38 76 ALA A O 1
ATOM 592 N N . THR A 1 77 ? -11.619 -2.403 20.592 1.00 93.19 77 THR A N 1
ATOM 593 C CA . THR A 1 77 ? -12.623 -1.721 21.425 1.00 93.19 77 THR A CA 1
ATOM 594 C C . THR A 1 77 ? -13.809 -2.604 21.799 1.00 93.19 77 THR A C 1
ATOM 596 O O . THR A 1 77 ? -14.490 -2.301 22.764 1.00 93.19 77 THR A O 1
ATOM 599 N N . SER A 1 78 ? -14.089 -3.669 21.042 1.00 82.94 78 SER A N 1
ATOM 600 C CA . SER A 1 78 ? -15.151 -4.631 21.381 1.00 82.94 78 SER A CA 1
ATOM 601 C C . SER A 1 78 ? -14.729 -5.667 22.426 1.00 82.94 78 SER A C 1
ATOM 603 O O . SER A 1 78 ? -15.574 -6.406 22.922 1.00 82.94 78 SER A O 1
ATOM 605 N N . LEU A 1 79 ? -13.427 -5.747 22.721 1.00 76.12 79 LEU A N 1
ATOM 606 C CA . LEU A 1 79 ? -12.837 -6.694 23.667 1.00 76.12 79 LEU A CA 1
ATOM 607 C C . LEU A 1 79 ? -12.670 -6.127 25.090 1.00 76.12 79 LEU A C 1
ATOM 609 O O . LEU A 1 79 ? -12.211 -6.863 25.963 1.00 76.12 79 LEU A O 1
ATOM 613 N N . GLY A 1 80 ? -12.997 -4.850 25.314 1.00 62.12 80 GLY A N 1
ATOM 614 C CA . GLY A 1 80 ? -12.961 -4.174 26.620 1.00 62.12 80 GLY A CA 1
ATOM 615 C C . GLY A 1 80 ? -14.349 -3.770 27.087 1.00 62.12 80 GLY A C 1
ATOM 616 O O . GLY A 1 80 ? -14.526 -3.685 28.320 1.00 62.12 80 GLY A O 1
#